Protein AF-A0A075JIH5-F1 (afdb_monomer_lite)

Sequence (88 aa):
MHYHLTINDSDVTLNARPIDVPAGTDPHQAGVRALLREARATLATGQGGDVTIETPAGRWSMVVVDGRLLTPSTHASDTTTTPPPPRR

Radius of gyration: 18.25 Å; chains: 1; bounding box: 28×65×30 Å

Secondary structure (DSSP, 8-state):
-EEEEEE-SS-EEETTEEE---TTS-HHHHHHHHHHHHHHHHSPTT-EEEEEEEETTEEEEEEEETTEEE-----------PPPPPP-

Organism: NCBI:txid1274

Foldseek 3Di:
DEWEWEFEPQWIDIPNHTFDADPPRDSVVSSLVVVLVVCQVPDDAQDKYKYWYHYPVGIAIWIAHNSDIGRPPPVPPPPPPPDDDDDD

Structure (mmCIF, N/CA/C/O backbone):
data_AF-A0A075JIH5-F1
#
_entry.id   AF-A0A075JIH5-F1
#
loop_
_atom_site.group_PDB
_atom_site.id
_atom_site.type_symbol
_atom_site.label_atom_id
_atom_site.label_alt_id
_atom_site.label_comp_id
_atom_site.label_asym_id
_atom_site.label_entity_id
_atom_site.label_seq_id
_atom_site.pdbx_PDB_ins_code
_atom_site.Cartn_x
_atom_site.Cartn_y
_atom_site.Cartn_z
_atom_site.occupancy
_atom_site.B_iso_or_equiv
_atom_site.auth_seq_id
_atom_site.auth_comp_id
_atom_site.auth_asym_id
_atom_site.auth_atom_id
_atom_site.pdbx_PDB_model_num
ATOM 1 N N . MET A 1 1 ? -1.111 0.940 12.759 1.00 82.31 1 MET A N 1
ATOM 2 C CA . MET A 1 1 ? -0.475 -0.189 12.036 1.00 82.31 1 MET A CA 1
ATOM 3 C C . MET A 1 1 ? 0.492 0.388 11.026 1.00 82.31 1 MET A C 1
ATOM 5 O O . MET A 1 1 ? 0.210 1.468 10.535 1.00 82.31 1 MET A O 1
ATOM 9 N N . HIS A 1 2 ? 1.603 -0.285 10.737 1.00 88.94 2 HIS A N 1
ATOM 10 C CA . HIS A 1 2 ? 2.561 0.169 9.727 1.00 88.94 2 HIS A CA 1
ATOM 11 C C . HIS A 1 2 ? 2.614 -0.850 8.589 1.00 88.94 2 HIS A C 1
ATOM 13 O O . HIS A 1 2 ? 2.693 -2.053 8.838 1.00 88.94 2 HIS A O 1
ATOM 19 N N . TYR A 1 3 ? 2.513 -0.357 7.362 1.00 91.12 3 TYR A N 1
ATOM 20 C CA . TYR A 1 3 ? 2.588 -1.116 6.128 1.00 91.12 3 TYR A CA 1
ATOM 21 C C . TYR A 1 3 ? 3.861 -0.731 5.384 1.00 91.12 3 TYR A C 1
ATOM 23 O O . TYR A 1 3 ? 4.172 0.450 5.237 1.00 91.12 3 TYR A O 1
ATOM 31 N N . HIS A 1 4 ? 4.575 -1.722 4.869 1.00 93.62 4 HIS A N 1
ATOM 32 C CA . HIS A 1 4 ? 5.779 -1.524 4.082 1.00 93.62 4 HIS A CA 1
ATOM 33 C C . HIS A 1 4 ? 5.569 -2.044 2.663 1.00 93.62 4 HIS A C 1
ATOM 35 O O . HIS A 1 4 ? 5.477 -3.248 2.458 1.00 93.62 4 HIS A O 1
ATOM 41 N N . LEU A 1 5 ? 5.443 -1.144 1.695 1.00 92.69 5 LEU A N 1
ATOM 42 C CA . LEU A 1 5 ? 5.245 -1.466 0.291 1.00 92.69 5 LEU A CA 1
ATOM 43 C C . LEU A 1 5 ? 6.547 -1.216 -0.471 1.00 92.69 5 LEU A C 1
ATOM 45 O O . LEU A 1 5 ? 6.949 -0.072 -0.649 1.00 92.69 5 LEU A O 1
ATOM 49 N N . THR A 1 6 ? 7.189 -2.269 -0.952 1.00 94.19 6 THR A N 1
ATOM 50 C CA . THR A 1 6 ? 8.374 -2.166 -1.807 1.00 94.19 6 THR A CA 1
ATOM 51 C C . THR A 1 6 ? 7.965 -2.471 -3.240 1.00 94.19 6 THR A C 1
ATOM 53 O O . THR A 1 6 ? 7.372 -3.517 -3.497 1.00 94.19 6 THR A O 1
ATOM 56 N N . ILE A 1 7 ? 8.253 -1.562 -4.167 1.00 91.19 7 ILE A N 1
ATOM 57 C CA . ILE A 1 7 ? 7.932 -1.691 -5.592 1.00 91.19 7 ILE A CA 1
ATOM 58 C C . ILE A 1 7 ? 9.240 -1.582 -6.367 1.00 91.19 7 ILE A C 1
ATOM 60 O O . ILE A 1 7 ? 9.823 -0.504 -6.458 1.00 91.19 7 ILE A O 1
ATOM 64 N N . ASN A 1 8 ? 9.684 -2.700 -6.922 1.00 89.06 8 ASN A N 1
ATOM 65 C CA . ASN A 1 8 ? 10.788 -2.790 -7.868 1.00 89.06 8 ASN A CA 1
ATOM 66 C C . ASN A 1 8 ? 10.241 -2.955 -9.294 1.00 89.06 8 ASN A C 1
ATOM 68 O O . ASN A 1 8 ? 9.041 -3.136 -9.490 1.00 89.06 8 ASN A O 1
ATOM 72 N N . ASP A 1 9 ? 11.134 -2.938 -10.285 1.00 77.56 9 ASP A N 1
ATOM 73 C CA . ASP A 1 9 ? 10.796 -3.016 -11.716 1.00 77.56 9 ASP A CA 1
ATOM 74 C C . ASP A 1 9 ? 9.931 -4.241 -12.080 1.00 77.56 9 ASP A C 1
ATOM 76 O O . ASP A 1 9 ? 9.082 -4.181 -12.963 1.00 77.56 9 ASP A O 1
ATOM 80 N N . SER A 1 10 ? 10.122 -5.362 -11.377 1.00 79.81 10 SER A N 1
ATOM 81 C CA . SER A 1 10 ? 9.372 -6.610 -11.601 1.00 79.81 10 SER A CA 1
ATOM 82 C C . SER A 1 10 ? 8.802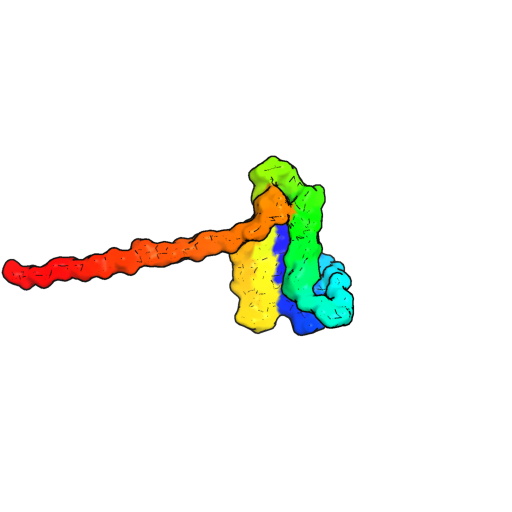 -7.238 -10.327 1.00 79.81 10 SER A C 1
ATOM 84 O O . SER A 1 10 ? 8.018 -8.178 -10.415 1.00 79.81 10 SER A O 1
ATOM 86 N N . ASP A 1 11 ? 9.150 -6.714 -9.150 1.00 88.88 11 ASP A N 1
ATOM 87 C CA . ASP A 1 11 ? 8.796 -7.312 -7.863 1.00 88.88 11 ASP A CA 1
ATOM 88 C C . ASP A 1 11 ? 8.077 -6.304 -6.979 1.00 88.88 11 ASP A C 1
ATOM 90 O O . ASP A 1 11 ? 8.615 -5.247 -6.649 1.00 88.88 11 ASP A O 1
ATOM 94 N N . VAL A 1 12 ? 6.875 -6.656 -6.533 1.00 92.69 12 VAL A N 1
ATOM 95 C CA . VAL A 1 12 ? 6.110 -5.854 -5.578 1.00 92.69 12 VAL A CA 1
ATOM 96 C C . VAL A 1 12 ? 5.916 -6.664 -4.317 1.00 92.69 12 VAL A C 1
ATOM 98 O O . VAL A 1 12 ? 5.450 -7.798 -4.370 1.00 92.69 12 VAL A O 1
ATOM 101 N N . THR A 1 13 ? 6.251 -6.090 -3.166 1.00 94.19 13 THR A N 1
ATOM 102 C CA . THR A 1 13 ? 6.049 -6.746 -1.875 1.00 94.19 13 THR A CA 1
ATOM 103 C C . THR A 1 13 ? 5.343 -5.823 -0.890 1.00 94.19 13 THR A C 1
ATOM 105 O O . THR A 1 13 ? 5.645 -4.637 -0.810 1.00 94.19 13 THR A O 1
ATOM 108 N N . LEU A 1 14 ? 4.397 -6.366 -0.127 1.00 92.81 14 LEU A N 1
ATOM 109 C CA . LEU A 1 14 ? 3.693 -5.695 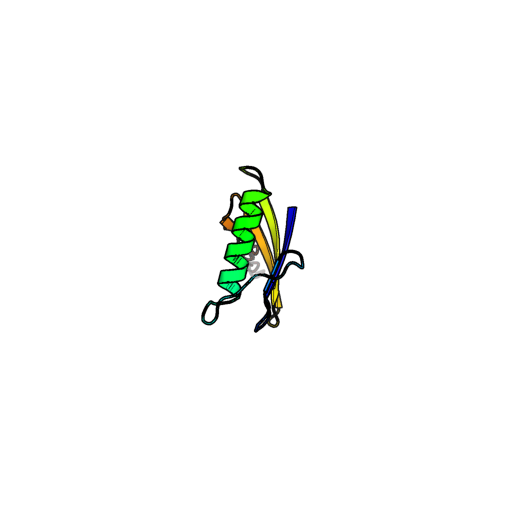0.961 1.00 92.81 14 LEU A CA 1
ATOM 110 C C . LEU A 1 14 ? 4.017 -6.406 2.275 1.00 92.81 14 LEU A C 1
ATOM 112 O O . LEU A 1 14 ? 3.707 -7.582 2.430 1.00 92.81 14 LEU A O 1
ATOM 116 N N . ASN A 1 15 ? 4.615 -5.714 3.240 1.00 92.31 15 ASN A N 1
ATOM 117 C CA . ASN A 1 15 ? 5.077 -6.281 4.510 1.00 92.31 15 ASN A CA 1
ATOM 118 C C . ASN A 1 15 ? 5.983 -7.507 4.300 1.00 92.31 15 ASN A C 1
ATOM 120 O O . ASN A 1 15 ? 5.815 -8.525 4.969 1.00 92.31 15 ASN A O 1
ATOM 124 N N . ALA A 1 16 ? 6.897 -7.422 3.325 1.00 89.50 16 ALA A N 1
ATOM 125 C CA . ALA A 1 16 ? 7.735 -8.531 2.855 1.00 89.50 16 ALA A CA 1
ATOM 126 C C . ALA A 1 16 ? 6.961 -9.735 2.267 1.00 89.50 16 ALA A C 1
ATOM 128 O O . ALA A 1 16 ? 7.525 -10.817 2.114 1.00 89.50 16 ALA A O 1
ATOM 129 N N . ARG A 1 17 ? 5.680 -9.567 1.908 1.00 91.44 17 ARG A N 1
ATOM 130 C CA . ARG A 1 17 ? 4.884 -10.570 1.185 1.00 91.44 17 ARG A CA 1
ATOM 131 C C . ARG A 1 17 ? 4.817 -10.215 -0.299 1.00 91.44 17 ARG A C 1
ATOM 133 O O . ARG A 1 17 ? 4.392 -9.103 -0.603 1.00 91.44 17 ARG A O 1
ATOM 140 N N . PRO A 1 18 ? 5.188 -11.116 -1.219 1.00 92.06 18 PRO A N 1
ATOM 141 C CA . PRO A 1 18 ? 5.099 -10.845 -2.648 1.00 92.06 18 PRO A CA 1
ATOM 142 C C . PRO A 1 18 ? 3.645 -10.650 -3.088 1.00 92.06 18 PRO A C 1
ATOM 144 O O . PRO A 1 18 ? 2.743 -11.362 -2.644 1.00 92.06 18 PRO A O 1
ATOM 147 N N . ILE A 1 19 ? 3.435 -9.665 -3.955 1.00 91.81 19 ILE A N 1
ATOM 148 C CA . ILE A 1 19 ? 2.167 -9.356 -4.605 1.00 91.81 19 ILE A CA 1
ATOM 149 C C . ILE A 1 19 ? 2.274 -9.792 -6.059 1.00 91.81 19 ILE A C 1
ATOM 151 O O . ILE A 1 19 ? 3.206 -9.410 -6.761 1.00 91.81 19 ILE A O 1
ATOM 155 N N . ASP A 1 20 ? 1.298 -10.574 -6.505 1.00 89.75 20 ASP A N 1
ATOM 156 C CA . ASP A 1 20 ? 1.197 -10.982 -7.900 1.00 89.75 20 ASP A CA 1
ATOM 157 C C . ASP A 1 20 ? 0.833 -9.766 -8.766 1.00 89.75 20 ASP A C 1
ATOM 159 O O . ASP A 1 20 ? -0.204 -9.121 -8.556 1.00 89.75 20 ASP A O 1
ATOM 163 N N . VAL A 1 21 ? 1.721 -9.422 -9.699 1.00 88.56 21 VAL A N 1
ATOM 164 C CA . VAL A 1 21 ? 1.524 -8.340 -10.665 1.00 88.56 21 VAL A CA 1
ATOM 165 C C . VAL A 1 21 ? 1.354 -8.974 -12.045 1.00 88.56 21 VAL A C 1
ATOM 167 O O . VAL A 1 21 ? 2.334 -9.442 -12.627 1.00 88.56 21 VAL A O 1
ATOM 170 N N . PRO A 1 22 ? 0.127 -9.003 -12.595 1.00 83.44 22 PRO A N 1
ATOM 171 C CA . PRO A 1 22 ? -0.109 -9.566 -13.916 1.00 83.44 22 PRO A CA 1
ATOM 172 C C . PRO A 1 22 ? 0.674 -8.812 -14.992 1.00 83.44 22 PRO A C 1
ATOM 174 O O . PRO A 1 22 ? 0.812 -7.587 -14.928 1.00 83.44 22 PRO A O 1
ATOM 177 N N . ALA A 1 23 ? 1.109 -9.523 -16.034 1.00 83.38 23 ALA A N 1
ATOM 178 C CA . ALA A 1 23 ? 1.795 -8.916 -17.172 1.00 83.38 23 ALA A CA 1
ATOM 179 C C . ALA A 1 23 ? 0.956 -7.780 -17.792 1.00 83.38 23 ALA A C 1
ATOM 181 O O . ALA A 1 23 ? -0.225 -7.957 -18.094 1.00 83.38 23 ALA A O 1
ATOM 182 N N . GLY A 1 24 ? 1.567 -6.604 -17.963 1.00 83.69 24 GLY A N 1
ATOM 183 C CA . GLY A 1 24 ? 0.895 -5.398 -18.462 1.00 83.69 24 GLY A CA 1
ATOM 184 C C . GLY A 1 24 ? 0.134 -4.590 -17.402 1.00 83.69 24 GLY A C 1
ATOM 185 O O . GLY A 1 24 ? -0.462 -3.570 -17.741 1.00 83.69 24 GLY A O 1
ATOM 186 N N . THR A 1 25 ? 0.152 -5.008 -16.132 1.00 87.94 25 THR A N 1
ATOM 187 C CA . THR A 1 25 ? -0.350 -4.203 -15.009 1.00 87.94 25 THR A CA 1
ATOM 188 C C . THR A 1 25 ? 0.782 -3.379 -14.416 1.00 87.94 25 THR A C 1
ATOM 190 O O . THR A 1 25 ? 1.883 -3.883 -14.215 1.00 87.94 25 THR A O 1
ATOM 193 N N . ASP A 1 26 ? 0.500 -2.119 -14.095 1.00 88.56 26 ASP A N 1
ATOM 194 C CA . ASP A 1 26 ? 1.462 -1.271 -13.404 1.00 88.56 26 ASP A CA 1
ATOM 195 C C . ASP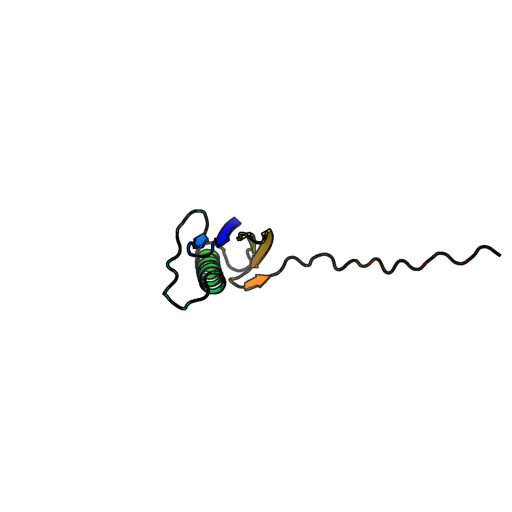 A 1 26 ? 1.728 -1.801 -11.972 1.00 88.56 26 ASP A C 1
ATOM 197 O O . ASP A 1 26 ? 0.779 -1.991 -11.193 1.00 88.56 26 ASP A O 1
ATOM 201 N N . PRO A 1 27 ? 2.997 -2.050 -11.596 1.00 88.12 27 PRO A N 1
ATOM 202 C CA . PRO A 1 27 ? 3.344 -2.623 -10.299 1.00 88.12 27 PRO A CA 1
ATOM 203 C C . PRO A 1 27 ? 2.975 -1.694 -9.132 1.00 88.12 27 PRO A C 1
ATOM 205 O O . PRO A 1 27 ? 2.595 -2.177 -8.060 1.00 88.12 27 PRO A O 1
ATOM 208 N N . HIS A 1 28 ? 2.965 -0.371 -9.332 1.00 86.19 28 HIS A N 1
ATOM 209 C CA . HIS A 1 28 ? 2.503 0.559 -8.302 1.00 86.19 28 HIS A CA 1
ATOM 210 C C . HIS A 1 28 ? 1.001 0.415 -8.063 1.00 86.19 28 HIS A C 1
ATOM 212 O O . HIS A 1 28 ? 0.565 0.336 -6.912 1.00 86.19 28 HIS A O 1
ATOM 218 N N . GLN A 1 29 ? 0.198 0.324 -9.127 1.00 88.62 29 GLN A N 1
ATOM 219 C CA . GLN A 1 29 ? -1.241 0.089 -9.004 1.00 88.62 29 GLN A CA 1
ATOM 220 C C . GLN A 1 29 ? -1.546 -1.246 -8.321 1.00 88.62 29 GLN A C 1
ATOM 222 O O . GLN A 1 29 ? -2.420 -1.303 -7.451 1.00 88.62 29 GLN A O 1
ATOM 227 N N . ALA A 1 30 ? -0.831 -2.315 -8.680 1.00 90.62 30 ALA A N 1
ATOM 228 C CA . ALA A 1 30 ? -0.991 -3.622 -8.049 1.00 90.62 30 ALA A CA 1
ATOM 229 C C . ALA A 1 30 ? -0.649 -3.572 -6.549 1.00 90.62 30 ALA A C 1
ATOM 231 O O . ALA A 1 30 ? -1.452 -4.005 -5.716 1.00 90.62 30 ALA A O 1
ATOM 232 N N . GLY A 1 31 ? 0.483 -2.956 -6.197 1.00 90.38 31 GLY A N 1
ATOM 233 C CA . GLY A 1 31 ? 0.919 -2.767 -4.815 1.00 90.38 31 GLY A CA 1
ATOM 234 C C . GLY A 1 31 ? -0.066 -1.956 -3.976 1.00 90.38 31 GLY A C 1
ATOM 235 O O . GLY A 1 31 ? -0.455 -2.377 -2.887 1.00 90.38 31 GLY A O 1
ATOM 236 N N . VAL A 1 32 ? -0.547 -0.829 -4.508 1.00 88.94 32 VAL A N 1
ATOM 237 C CA . VAL A 1 32 ? -1.552 0.013 -3.844 1.00 88.94 32 VAL A CA 1
ATOM 238 C C . VAL A 1 32 ? -2.865 -0.743 -3.641 1.00 88.94 32 VAL A C 1
ATOM 240 O O . VAL A 1 32 ? -3.449 -0.677 -2.561 1.00 88.94 32 VAL A O 1
ATOM 243 N N . ARG A 1 33 ? -3.339 -1.504 -4.634 1.00 90.56 33 ARG A N 1
ATOM 244 C CA . ARG A 1 33 ? -4.563 -2.312 -4.489 1.00 90.56 33 ARG A CA 1
ATOM 245 C C . ARG A 1 33 ? -4.419 -3.370 -3.397 1.00 90.56 33 ARG A C 1
ATOM 247 O O . ARG A 1 33 ? -5.345 -3.537 -2.601 1.00 90.56 33 ARG A O 1
ATOM 254 N N . ALA A 1 34 ? -3.280 -4.059 -3.345 1.00 91.31 34 ALA A N 1
ATOM 255 C CA . ALA A 1 34 ? -2.997 -5.043 -2.306 1.00 91.31 34 ALA A CA 1
ATOM 256 C C . ALA A 1 34 ? -2.941 -4.396 -0.916 1.00 91.31 34 ALA A C 1
ATOM 258 O O . ALA A 1 34 ? -3.591 -4.876 0.012 1.00 91.31 34 ALA A O 1
ATOM 259 N N . LEU A 1 35 ? -2.251 -3.260 -0.799 1.00 90.88 35 LEU A N 1
ATOM 260 C CA . LEU A 1 35 ? -2.185 -2.466 0.422 1.00 90.88 35 LEU A CA 1
ATOM 261 C C . LEU A 1 35 ? -3.575 -2.061 0.914 1.00 90.88 35 LEU A C 1
ATOM 263 O O . LEU A 1 35 ? -3.891 -2.266 2.079 1.00 90.88 35 LEU A O 1
ATOM 267 N N . LEU A 1 36 ? -4.420 -1.506 0.042 1.00 89.69 36 LEU A N 1
ATOM 268 C CA . LEU A 1 36 ? -5.774 -1.090 0.412 1.00 89.69 36 LEU A CA 1
ATOM 269 C C . LEU A 1 36 ? -6.638 -2.273 0.863 1.00 89.69 36 LEU A C 1
ATOM 271 O O . LEU A 1 36 ? -7.468 -2.117 1.759 1.00 89.69 36 LEU A O 1
ATOM 275 N N . ARG A 1 37 ? -6.454 -3.449 0.254 1.00 90.06 37 ARG A N 1
ATOM 276 C CA . ARG A 1 37 ? -7.152 -4.679 0.644 1.00 90.06 37 ARG A CA 1
ATOM 277 C C . ARG A 1 37 ? -6.726 -5.143 2.032 1.00 90.06 37 ARG A C 1
ATOM 279 O O . ARG A 1 37 ? -7.595 -5.419 2.852 1.00 90.06 37 ARG A O 1
ATOM 286 N N . GLU A 1 38 ? -5.420 -5.185 2.291 1.00 89.06 38 GLU A N 1
ATOM 287 C CA . GLU A 1 38 ? -4.878 -5.547 3.601 1.00 89.06 38 GLU A CA 1
ATOM 288 C C . GLU A 1 38 ? -5.329 -4.533 4.651 1.00 89.06 38 GLU A C 1
ATOM 290 O O . GLU A 1 38 ? -5.904 -4.915 5.663 1.00 89.06 38 GLU A O 1
ATOM 295 N N . ALA A 1 39 ? -5.185 -3.239 4.364 1.00 88.75 39 ALA A N 1
ATOM 296 C CA . ALA A 1 39 ? -5.624 -2.151 5.226 1.00 88.75 39 ALA A CA 1
ATOM 297 C C . ALA A 1 39 ? -7.104 -2.275 5.598 1.00 88.75 39 ALA A C 1
ATOM 299 O O . ALA A 1 39 ? -7.439 -2.177 6.768 1.00 88.75 39 ALA A O 1
ATOM 300 N N . ARG A 1 40 ? -7.993 -2.577 4.646 1.00 86.19 40 ARG A N 1
ATOM 301 C CA . ARG A 1 40 ? -9.416 -2.824 4.940 1.00 86.19 40 ARG A CA 1
ATOM 302 C C . ARG A 1 40 ? -9.666 -4.096 5.750 1.00 86.19 40 ARG A C 1
ATOM 304 O O . ARG A 1 40 ? -10.665 -4.160 6.453 1.00 86.19 40 ARG A O 1
ATOM 311 N N . ALA A 1 41 ? -8.814 -5.109 5.616 1.00 86.88 41 ALA A N 1
ATOM 312 C CA . ALA A 1 41 ? -8.939 -6.364 6.350 1.00 86.88 41 ALA A CA 1
ATOM 313 C C . ALA A 1 41 ? -8.367 -6.279 7.775 1.00 86.88 41 ALA A C 1
ATOM 315 O O . ALA A 1 41 ? -8.839 -6.992 8.656 1.00 86.88 41 ALA A O 1
ATOM 316 N N . THR A 1 42 ? -7.356 -5.431 8.002 1.00 85.38 42 THR A N 1
ATOM 317 C CA . THR A 1 42 ? -6.679 -5.305 9.304 1.00 85.38 42 THR A CA 1
ATOM 318 C C . THR A 1 42 ? -7.086 -4.072 10.109 1.00 85.38 42 THR A C 1
ATOM 320 O O . THR A 1 42 ? -7.116 -4.147 11.336 1.00 85.38 42 THR A O 1
ATOM 323 N N . LEU A 1 43 ? -7.367 -2.935 9.467 1.00 83.69 43 LEU A N 1
ATOM 324 C CA . LEU A 1 43 ? -7.784 -1.712 10.157 1.00 83.69 43 LEU A CA 1
ATOM 325 C C . LEU A 1 43 ? -9.275 -1.783 10.486 1.00 83.69 43 LEU A C 1
ATOM 327 O O . LEU A 1 43 ? -10.095 -2.121 9.634 1.00 83.69 43 LEU A O 1
ATOM 331 N N . ALA A 1 44 ? -9.630 -1.406 11.713 1.00 79.62 44 ALA A N 1
ATOM 332 C CA . ALA A 1 44 ? -11.018 -1.145 12.063 1.00 79.62 44 ALA A CA 1
ATOM 333 C C . ALA A 1 44 ? -11.502 0.161 11.412 1.00 79.62 44 ALA A C 1
ATOM 335 O O . ALA A 1 44 ? -10.703 1.038 11.073 1.00 79.62 44 ALA A O 1
ATOM 336 N N . THR A 1 45 ? -12.817 0.308 11.271 1.00 78.50 45 THR A N 1
ATOM 337 C CA . THR A 1 45 ? -13.430 1.535 10.752 1.00 78.50 45 THR A CA 1
ATOM 338 C C . THR A 1 45 ? -12.977 2.755 11.562 1.00 78.50 45 THR A C 1
ATOM 340 O O . THR A 1 45 ? -13.070 2.751 12.789 1.00 78.50 45 THR A O 1
ATOM 343 N N . GLY A 1 46 ? -12.471 3.788 10.888 1.00 74.31 46 GLY A N 1
ATOM 344 C CA . GLY A 1 46 ? -11.916 4.997 11.502 1.00 74.31 46 GLY A CA 1
ATOM 345 C C . GLY A 1 46 ? -10.454 4.895 11.956 1.00 74.31 46 GLY A C 1
ATOM 346 O O . GLY A 1 46 ? -9.915 5.880 12.463 1.00 74.31 46 GLY A O 1
ATOM 347 N N . GLN A 1 47 ? -9.782 3.749 11.783 1.00 81.69 47 GLN A N 1
ATOM 348 C CA . GLN A 1 47 ? -8.348 3.623 12.062 1.00 81.69 47 GLN A CA 1
ATOM 349 C C . GLN A 1 47 ? -7.482 3.891 10.830 1.00 81.69 47 GLN A C 1
ATOM 351 O O . GLN A 1 47 ? -7.781 3.479 9.708 1.00 81.69 47 GLN A O 1
ATOM 356 N N . GLY A 1 48 ? -6.352 4.550 11.087 1.00 85.25 48 GLY A N 1
ATOM 357 C CA . GLY A 1 48 ? -5.286 4.765 10.121 1.00 85.25 48 GLY A CA 1
ATOM 358 C C . GLY A 1 48 ? -4.121 3.788 10.279 1.00 85.25 48 GLY A C 1
ATOM 359 O O . GLY A 1 48 ? -3.840 3.276 11.370 1.00 85.25 48 GLY A O 1
ATOM 360 N N . GLY A 1 49 ? -3.412 3.556 9.181 1.00 88.88 49 GLY A N 1
ATOM 361 C CA . GLY A 1 49 ? -2.115 2.905 9.156 1.00 88.88 49 GLY A CA 1
ATOM 362 C C . GLY A 1 49 ? -1.097 3.736 8.389 1.00 88.88 49 GLY A C 1
ATOM 363 O O . GLY A 1 49 ? -1.402 4.283 7.335 1.00 88.88 49 GLY A O 1
ATOM 364 N N . ASP A 1 50 ? 0.116 3.821 8.910 1.00 90.94 50 ASP A N 1
ATOM 365 C CA . ASP A 1 50 ? 1.245 4.403 8.201 1.00 90.94 50 ASP A CA 1
ATOM 366 C C . ASP A 1 50 ? 1.674 3.458 7.085 1.00 90.94 50 ASP A C 1
ATOM 368 O O . ASP A 1 50 ? 1.695 2.243 7.255 1.00 90.94 50 ASP A O 1
ATOM 372 N N . VAL A 1 51 ? 2.022 4.007 5.935 1.00 91.44 51 VAL A N 1
ATOM 373 C CA . VAL A 1 51 ? 2.456 3.265 4.759 1.00 91.44 51 VAL A CA 1
ATOM 374 C C . VAL A 1 51 ? 3.794 3.835 4.349 1.00 91.44 51 VAL A C 1
ATOM 376 O O . VAL A 1 51 ? 3.894 4.997 3.981 1.00 91.44 51 VAL A O 1
ATOM 379 N N . THR A 1 52 ? 4.838 3.031 4.383 1.00 91.69 52 THR A N 1
ATOM 380 C CA . THR A 1 52 ? 6.097 3.373 3.739 1.00 91.69 52 THR A CA 1
ATOM 381 C C . THR A 1 52 ? 6.110 2.737 2.364 1.00 91.69 52 THR A C 1
ATOM 383 O O . THR A 1 52 ? 5.915 1.531 2.257 1.00 91.69 52 THR A O 1
ATOM 386 N N . ILE A 1 53 ? 6.369 3.537 1.338 1.00 90.44 53 ILE A N 1
ATOM 387 C CA . ILE A 1 53 ? 6.569 3.071 -0.026 1.00 90.44 53 ILE A CA 1
ATOM 388 C C . ILE A 1 53 ? 8.045 3.244 -0.377 1.00 90.44 53 ILE A C 1
ATOM 390 O O . ILE A 1 53 ? 8.581 4.348 -0.291 1.00 90.44 53 ILE A O 1
ATOM 394 N N . GLU A 1 54 ? 8.699 2.150 -0.746 1.00 92.25 54 GLU A N 1
ATOM 395 C CA . GLU A 1 54 ? 10.088 2.108 -1.196 1.00 92.25 54 GLU A CA 1
ATOM 396 C C . GLU A 1 54 ? 10.139 1.713 -2.667 1.00 92.25 54 GLU A C 1
ATOM 398 O O . GLU A 1 54 ? 9.553 0.711 -3.073 1.00 92.25 54 GLU A O 1
ATOM 403 N N . THR A 1 55 ? 10.852 2.499 -3.464 1.00 89.31 55 THR A N 1
ATOM 404 C CA . THR A 1 55 ? 11.077 2.245 -4.889 1.00 89.31 55 THR A CA 1
ATOM 405 C C . THR A 1 55 ? 12.533 2.537 -5.243 1.00 89.31 55 THR A C 1
ATOM 407 O O . THR A 1 55 ? 13.195 3.269 -4.499 1.00 89.31 55 THR A O 1
ATOM 410 N N . PRO A 1 56 ? 13.042 2.059 -6.393 1.00 86.12 56 PRO A N 1
ATOM 411 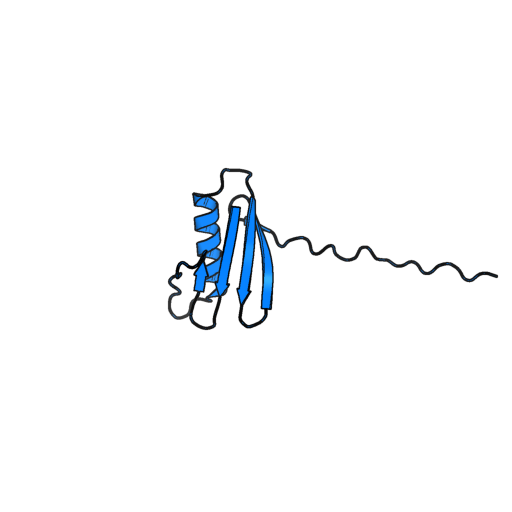C CA . PRO A 1 56 ? 14.373 2.429 -6.874 1.00 86.12 56 PRO A CA 1
ATOM 412 C C . PRO A 1 56 ? 14.587 3.946 -6.992 1.00 86.12 56 PRO A C 1
ATOM 414 O O . PRO A 1 56 ? 15.709 4.423 -6.855 1.00 86.12 56 PRO A O 1
ATOM 417 N N . ALA A 1 57 ? 13.514 4.712 -7.219 1.00 85.69 57 ALA A N 1
ATOM 418 C CA . ALA A 1 57 ? 13.558 6.168 -7.330 1.00 85.69 57 ALA A CA 1
ATOM 419 C C . ALA A 1 57 ? 13.608 6.890 -5.970 1.00 85.69 57 ALA A C 1
ATOM 421 O O . ALA A 1 57 ? 13.926 8.077 -5.914 1.00 85.69 57 ALA A O 1
ATOM 422 N N . GLY A 1 58 ? 13.288 6.201 -4.872 1.00 88.19 58 GLY A N 1
ATOM 423 C CA . GLY A 1 58 ? 13.271 6.775 -3.533 1.00 88.19 58 GLY A CA 1
ATOM 424 C C . GLY A 1 58 ? 12.209 6.168 -2.622 1.00 88.19 58 GLY A C 1
ATOM 425 O O . GLY A 1 58 ? 11.448 5.276 -3.003 1.00 88.19 58 GLY A O 1
ATOM 426 N N . ARG A 1 59 ? 12.161 6.685 -1.392 1.00 90.12 59 ARG A N 1
ATOM 427 C CA . ARG A 1 59 ? 11.237 6.265 -0.335 1.00 90.12 59 ARG A CA 1
ATOM 428 C C . ARG A 1 59 ? 10.343 7.425 0.078 1.00 90.12 59 ARG A C 1
ATOM 430 O O . ARG A 1 59 ? 10.837 8.518 0.342 1.00 90.12 59 ARG A O 1
ATOM 437 N N . TRP A 1 60 ? 9.047 7.173 0.200 1.00 86.00 60 TRP A N 1
ATOM 438 C CA . TRP A 1 60 ? 8.083 8.129 0.737 1.00 86.00 60 TRP A CA 1
ATOM 439 C C . TRP A 1 60 ? 7.142 7.458 1.729 1.00 86.00 60 TRP A C 1
ATOM 441 O O . TRP A 1 60 ? 6.957 6.243 1.730 1.00 86.00 60 TRP A O 1
ATOM 451 N N . SER A 1 61 ? 6.549 8.267 2.596 1.00 89.00 61 SER A N 1
ATOM 452 C CA . SER A 1 61 ? 5.554 7.809 3.559 1.00 89.00 61 SER A CA 1
ATOM 453 C C . SER A 1 61 ? 4.181 8.328 3.159 1.00 89.00 61 SER A C 1
ATOM 455 O O . SER A 1 61 ? 4.059 9.397 2.571 1.00 89.00 61 SER 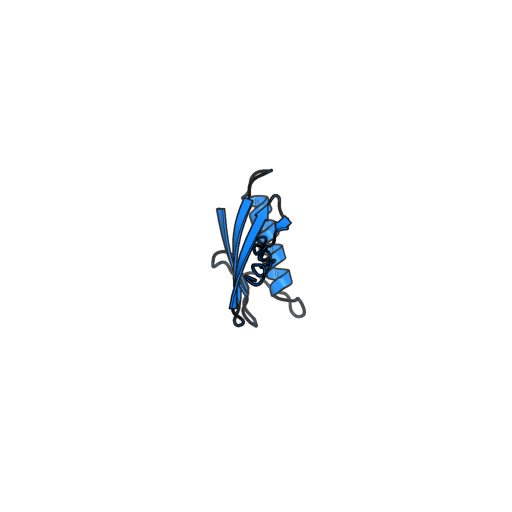A O 1
ATOM 457 N N . MET A 1 62 ? 3.150 7.559 3.467 1.00 89.56 62 MET A N 1
ATOM 458 C CA . MET A 1 62 ? 1.736 7.853 3.277 1.00 89.56 62 MET A CA 1
ATOM 459 C C . MET A 1 62 ? 0.958 7.337 4.480 1.00 89.56 62 MET A C 1
ATOM 461 O O . MET A 1 62 ? 1.502 6.625 5.319 1.00 89.56 62 MET A O 1
ATOM 465 N N . VAL A 1 63 ? -0.318 7.689 4.567 1.00 89.12 63 VAL A N 1
ATOM 466 C CA . VAL A 1 63 ? -1.223 7.153 5.583 1.00 89.12 63 VAL A CA 1
ATOM 467 C C . VAL A 1 63 ? -2.424 6.558 4.867 1.00 89.12 63 VAL A C 1
ATOM 469 O O . VAL A 1 63 ? -2.983 7.181 3.975 1.00 89.12 63 VAL A O 1
ATOM 472 N N . VAL A 1 64 ? -2.837 5.349 5.218 1.00 89.69 64 VAL A N 1
ATOM 473 C CA . VAL A 1 64 ? -4.087 4.748 4.746 1.00 89.69 64 VAL A CA 1
ATOM 474 C C . VAL A 1 64 ? -5.122 4.824 5.859 1.00 89.69 64 VAL A C 1
ATOM 476 O O . VAL A 1 64 ? -4.847 4.408 6.975 1.00 89.69 64 VAL A O 1
ATOM 479 N N . VAL A 1 65 ? -6.311 5.348 5.573 1.00 87.62 65 VAL A N 1
ATOM 480 C CA . VAL A 1 65 ? -7.433 5.429 6.524 1.00 87.62 65 VAL A CA 1
ATOM 481 C C . VAL A 1 65 ? -8.685 4.929 5.820 1.00 87.62 65 VAL A C 1
ATOM 483 O O . VAL A 1 65 ? -8.954 5.349 4.696 1.00 87.62 65 VAL A O 1
ATOM 486 N N . ASP A 1 66 ? -9.414 3.992 6.431 1.00 83.19 66 ASP A N 1
ATOM 487 C CA . ASP A 1 66 ? -10.653 3.414 5.874 1.00 83.19 66 ASP A CA 1
ATOM 488 C C . ASP A 1 66 ? -10.527 2.935 4.410 1.00 83.19 66 ASP A C 1
ATOM 490 O O . ASP A 1 66 ? -11.437 3.042 3.582 1.00 83.19 66 ASP A O 1
ATOM 494 N N . GLY A 1 67 ? -9.353 2.405 4.049 1.00 78.94 67 GLY A N 1
ATOM 495 C CA . GLY A 1 67 ? -9.079 1.954 2.687 1.00 78.94 67 GLY A CA 1
ATOM 496 C C . GLY A 1 67 ? -8.998 3.087 1.662 1.00 78.94 67 GLY A C 1
ATOM 497 O O . GLY A 1 67 ? -9.322 2.869 0.491 1.00 78.94 67 GLY A O 1
ATOM 498 N N . ARG A 1 68 ? -8.565 4.272 2.096 1.00 84.19 68 ARG A N 1
ATOM 499 C CA . ARG A 1 68 ? -8.200 5.415 1.263 1.00 84.19 68 ARG A CA 1
ATOM 500 C C . ARG A 1 68 ? -6.788 5.871 1.624 1.00 84.19 68 ARG A C 1
ATOM 502 O O . ARG A 1 68 ? -6.479 6.073 2.794 1.00 84.19 68 ARG A O 1
ATOM 509 N N . LEU A 1 69 ? -5.936 6.036 0.616 1.00 85.75 69 LEU A N 1
ATOM 510 C CA . LEU A 1 69 ? -4.607 6.613 0.797 1.00 85.75 69 LEU A CA 1
ATOM 511 C C . LEU A 1 69 ? -4.713 8.130 0.931 1.00 85.75 69 LEU A C 1
ATOM 513 O O . LEU A 1 69 ? -5.292 8.815 0.088 1.00 85.75 69 LEU A O 1
ATOM 517 N N . LEU A 1 70 ? -4.128 8.634 2.000 1.00 83.81 70 LEU A N 1
ATOM 518 C CA . LEU A 1 70 ? -3.869 10.028 2.267 1.00 83.81 70 LEU A CA 1
ATOM 519 C C . LEU A 1 70 ? -2.370 10.224 2.062 1.00 83.81 70 LEU A C 1
ATOM 521 O O . LEU A 1 70 ? -1.537 9.584 2.710 1.00 83.81 70 LEU A O 1
ATOM 525 N N . THR A 1 71 ? -2.010 11.098 1.130 1.00 75.50 71 THR A N 1
ATOM 526 C CA . THR A 1 71 ? -0.661 11.656 1.137 1.00 75.50 71 THR A CA 1
ATOM 527 C C . THR A 1 71 ? -0.497 12.363 2.476 1.00 75.50 71 THR A C 1
ATOM 529 O O . THR A 1 71 ? -1.412 13.108 2.850 1.00 75.50 71 THR A O 1
ATOM 532 N N . PRO A 1 72 ? 0.612 12.164 3.212 1.00 63.41 72 PRO A N 1
ATOM 533 C CA . PRO A 1 72 ? 0.873 13.029 4.344 1.00 63.41 72 PRO A CA 1
ATOM 534 C C . PRO A 1 72 ? 0.884 14.418 3.735 1.00 63.41 72 PRO A C 1
ATOM 536 O O . PRO A 1 72 ? 1.543 14.623 2.712 1.00 63.41 72 PRO A O 1
ATOM 539 N N . SER A 1 73 ? 0.097 15.334 4.288 1.00 53.09 73 SER A N 1
ATOM 540 C CA . SER A 1 73 ? 0.238 16.735 3.951 1.00 53.09 73 SER A CA 1
ATOM 541 C C . SER A 1 73 ? 1.699 17.048 4.232 1.00 53.09 73 SER A C 1
ATOM 543 O O . SER A 1 73 ? 2.090 17.225 5.385 1.00 53.09 73 SER A O 1
ATOM 545 N N . THR A 1 74 ? 2.543 17.028 3.197 1.00 49.16 74 THR A N 1
ATOM 546 C CA . THR A 1 74 ? 3.795 17.754 3.232 1.00 49.16 74 THR A CA 1
ATOM 547 C C . THR A 1 74 ? 3.315 19.116 3.660 1.00 49.16 74 THR A C 1
ATOM 549 O O . THR A 1 74 ? 2.442 19.662 2.984 1.00 49.16 74 THR A O 1
ATOM 552 N N . HIS A 1 75 ? 3.705 19.550 4.858 1.00 43.00 75 HIS A N 1
ATOM 553 C CA . HIS A 1 75 ? 3.456 20.900 5.325 1.00 43.00 75 HIS A CA 1
ATOM 554 C C . HIS A 1 75 ? 3.906 21.782 4.165 1.00 43.00 75 HIS A C 1
ATOM 556 O O . HIS A 1 75 ? 5.105 21.970 3.964 1.00 43.00 75 HIS A O 1
ATOM 562 N N . ALA A 1 76 ? 2.955 22.183 3.317 1.00 46.59 76 ALA A N 1
ATOM 563 C CA . ALA A 1 76 ? 3.187 23.139 2.271 1.00 46.59 76 ALA A CA 1
ATOM 564 C C . ALA A 1 76 ? 3.650 24.326 3.077 1.00 46.59 76 ALA A C 1
ATOM 566 O O . ALA A 1 76 ? 2.928 24.781 3.965 1.00 46.59 76 ALA A O 1
ATOM 567 N N . SER A 1 77 ? 4.922 24.648 2.899 1.00 45.34 77 SER A N 1
ATOM 568 C CA . SER A 1 77 ? 5.624 25.667 3.631 1.00 45.34 77 SER A CA 1
ATOM 569 C C . SER A 1 77 ? 4.753 26.912 3.639 1.00 45.34 77 SER A C 1
ATOM 571 O O . SER A 1 77 ? 4.743 27.678 2.680 1.00 45.34 77 SER A O 1
ATOM 573 N N . ASP A 1 78 ? 4.037 27.130 4.738 1.00 44.47 78 ASP A N 1
ATOM 574 C CA . ASP A 1 78 ? 3.522 28.436 5.109 1.00 44.47 78 ASP A CA 1
ATOM 575 C C . ASP A 1 78 ? 4.727 29.237 5.618 1.00 44.47 78 ASP A C 1
ATOM 577 O O . ASP A 1 78 ? 4.880 29.595 6.780 1.00 44.47 78 ASP A O 1
ATOM 581 N N . THR A 1 79 ? 5.698 29.399 4.725 1.00 52.28 79 THR A N 1
ATOM 582 C CA . THR A 1 79 ? 6.750 30.390 4.81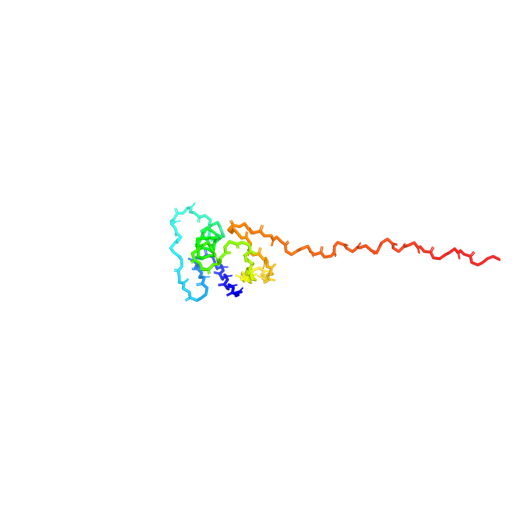5 1.00 52.28 79 THR A CA 1
ATOM 583 C C . THR A 1 79 ? 6.501 31.344 3.665 1.00 52.28 79 THR A C 1
ATOM 585 O O . THR A 1 79 ? 7.332 31.504 2.772 1.00 52.28 79 THR A O 1
ATOM 588 N N . THR A 1 80 ? 5.352 32.024 3.702 1.00 51.53 80 THR A N 1
ATOM 589 C CA . THR A 1 80 ? 5.317 33.396 3.195 1.00 51.53 80 THR A CA 1
ATOM 590 C C . THR A 1 80 ? 6.179 34.217 4.150 1.00 51.53 80 THR A C 1
ATOM 592 O O . THR A 1 80 ? 5.703 34.871 5.076 1.00 51.53 80 THR A O 1
ATOM 595 N N . THR A 1 81 ? 7.495 34.118 3.959 1.00 54.06 81 THR A N 1
ATOM 596 C CA . THR A 1 81 ? 8.472 35.068 4.471 1.00 54.06 81 THR A CA 1
ATOM 597 C C . THR A 1 81 ? 8.084 36.429 3.909 1.00 54.06 81 THR A C 1
ATOM 599 O O . THR A 1 81 ? 8.442 36.790 2.793 1.00 54.06 81 THR A O 1
ATOM 602 N N . THR A 1 82 ? 7.305 37.182 4.680 1.00 61.81 82 THR A N 1
ATOM 603 C CA . THR A 1 82 ? 7.198 38.625 4.492 1.00 61.81 82 THR A CA 1
ATOM 604 C C . THR A 1 82 ? 8.547 39.202 4.926 1.00 61.81 82 THR A C 1
ATOM 606 O O . THR A 1 82 ? 8.925 39.006 6.085 1.00 61.81 82 THR A O 1
ATOM 609 N N . PRO A 1 83 ? 9.330 39.842 4.040 1.00 69.12 83 PRO A N 1
ATOM 610 C CA . PRO A 1 83 ? 10.584 40.456 4.455 1.00 69.12 83 PRO A CA 1
ATOM 611 C C . PRO A 1 83 ? 10.292 41.601 5.443 1.00 69.12 83 PRO A C 1
ATOM 613 O O . PRO A 1 83 ? 9.291 42.305 5.277 1.00 69.12 83 PRO A O 1
ATOM 616 N N . PRO A 1 84 ? 11.128 41.810 6.479 1.00 68.75 84 PRO A N 1
ATOM 617 C CA . PRO A 1 84 ? 10.940 42.932 7.390 1.00 68.75 84 PRO A CA 1
ATOM 618 C C . PRO A 1 84 ? 11.088 44.263 6.630 1.00 68.75 84 PRO A C 1
ATOM 620 O O . PRO A 1 84 ? 11.901 44.349 5.703 1.00 68.75 84 PRO A O 1
ATOM 623 N N . PRO A 1 85 ? 10.327 45.310 7.000 1.00 71.12 85 PRO A N 1
ATOM 624 C CA . PRO A 1 85 ? 10.400 46.597 6.322 1.00 71.12 85 PRO A CA 1
ATOM 625 C C . PRO A 1 85 ? 11.799 47.217 6.477 1.00 71.12 85 PRO A C 1
ATOM 627 O O . PRO A 1 85 ? 12.430 47.058 7.530 1.00 71.12 85 PRO A O 1
ATOM 630 N N . PRO A 1 86 ? 12.299 47.939 5.456 1.00 67.44 86 PRO A N 1
ATOM 631 C CA . PRO A 1 86 ? 13.582 48.615 5.550 1.00 67.44 86 PRO A CA 1
ATOM 632 C C . PRO A 1 86 ? 13.524 49.654 6.671 1.00 67.44 86 PRO A C 1
ATOM 634 O O . PRO A 1 86 ? 12.650 50.523 6.684 1.00 67.44 86 PRO A O 1
ATOM 637 N N . ARG A 1 87 ? 14.461 49.556 7.621 1.00 66.94 87 ARG A N 1
ATOM 638 C CA . ARG A 1 87 ? 14.670 50.589 8.639 1.00 66.94 87 ARG A CA 1
ATOM 639 C C . ARG A 1 87 ? 15.047 51.885 7.922 1.00 66.94 87 ARG A C 1
ATOM 641 O O . ARG A 1 87 ? 16.078 51.925 7.251 1.00 66.94 87 ARG A O 1
ATOM 648 N N . ARG A 1 88 ? 14.201 52.902 8.054 1.00 65.44 88 ARG A N 1
ATOM 649 C CA . ARG A 1 88 ? 14.465 54.274 7.625 1.00 65.44 88 ARG A CA 1
ATOM 650 C C . ARG A 1 88 ? 14.540 55.174 8.844 1.00 65.44 88 ARG A C 1
ATOM 652 O O . ARG A 1 88 ? 13.779 54.901 9.799 1.00 65.44 88 ARG A O 1
#

pLDDT: mean 81.79, std 13.32, range [43.0, 94.19]